Protein AF-A0A7Y7IZL8-F1 (afdb_monomer_lite)

Organism: NCBI:txid1216886

Secondary structure (DSSP, 8-state):
--HHHHHHHHHHHHHHHHHHHHHHHHHHHHHHHTTPPTTHHHHHHHHHHHHHHHHHHHHHHHHHHH-THHHHHHHHHHHHHH-

Foldseek 3Di:
DDPVVVVVVVVVVVCVVVVVVVLVVCQVVQCVVVVHDPCPSVVVVVVVVVVVVVLVVCQVVCCVPVNNPPSVVVVVVVVVVVD

pLDDT: mean 83.58, std 6.18, range [61.25, 93.06]

Radius of gyration: 16.46 Å; chains: 1; bounding box: 34×26×46 Å

Structure (mmCIF, N/CA/C/O backbone):
data_AF-A0A7Y7IZL8-F1
#
_entry.id   AF-A0A7Y7IZL8-F1
#
loop_
_atom_site.group_PDB
_atom_site.id
_atom_site.type_symbol
_atom_site.label_atom_id
_atom_site.label_alt_id
_atom_site.label_comp_id
_atom_site.label_asym_id
_atom_site.label_entity_id
_atom_site.label_seq_id
_atom_site.pdbx_PDB_ins_code
_atom_site.Cartn_x
_atom_site.Cartn_y
_atom_site.Cartn_z
_atom_site.occupancy
_atom_site.B_iso_or_equiv
_atom_site.auth_seq_id
_atom_site.auth_comp_id
_atom_site.auth_asym_id
_atom_site.auth_atom_id
_atom_site.pdbx_PDB_model_num
ATOM 1 N N . MET A 1 1 ? -3.021 -8.501 26.755 1.00 69.50 1 MET A N 1
ATOM 2 C CA . MET A 1 1 ? -3.106 -8.843 25.319 1.00 69.50 1 MET A CA 1
ATOM 3 C C . MET A 1 1 ? -2.693 -10.299 25.166 1.00 69.50 1 MET A C 1
ATOM 5 O O . MET A 1 1 ? -1.635 -10.641 25.681 1.00 69.50 1 MET A O 1
ATOM 9 N N . PRO A 1 2 ? -3.511 -11.173 24.569 1.00 91.44 2 PRO A N 1
ATOM 10 C CA . PRO A 1 2 ? -3.127 -12.564 24.344 1.00 91.44 2 PRO A CA 1
ATOM 11 C C . PRO A 1 2 ? -1.969 -12.655 23.330 1.00 91.44 2 PRO A C 1
ATOM 13 O O . PRO A 1 2 ? -1.918 -11.875 22.383 1.00 91.44 2 PRO A O 1
ATOM 16 N N . VAL A 1 3 ? -1.046 -13.606 23.518 1.00 91.88 3 VAL A N 1
ATOM 17 C CA . VAL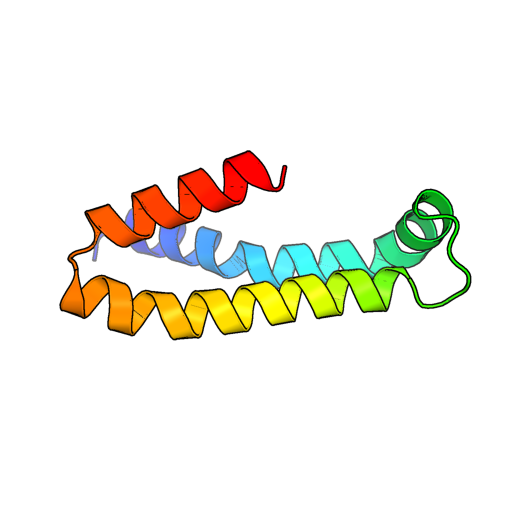 A 1 3 ? 0.197 -13.739 22.719 1.00 91.88 3 VAL A CA 1
ATOM 18 C C . VAL A 1 3 ? -0.071 -13.844 21.215 1.00 91.88 3 VAL A C 1
ATOM 20 O O . VAL A 1 3 ? 0.658 -13.259 20.416 1.00 91.88 3 VAL A O 1
ATOM 23 N N . TRP A 1 4 ? -1.154 -14.521 20.822 1.00 93.06 4 TRP A N 1
ATOM 24 C CA . TRP A 1 4 ? -1.537 -14.648 19.415 1.00 93.06 4 TRP A CA 1
ATOM 25 C C . TRP A 1 4 ? -1.829 -13.290 18.758 1.00 93.06 4 TRP A C 1
ATOM 27 O O . TRP A 1 4 ? -1.471 -13.105 17.601 1.00 93.06 4 TRP A O 1
ATOM 37 N N . MET A 1 5 ? -2.403 -12.317 19.483 1.00 89.19 5 MET A N 1
ATOM 38 C CA . MET A 1 5 ? -2.641 -10.971 18.943 1.00 89.19 5 MET A CA 1
ATOM 39 C C . MET A 1 5 ? -1.326 -10.242 18.689 1.00 89.19 5 MET A C 1
ATOM 41 O O . MET A 1 5 ? -1.189 -9.592 17.661 1.00 89.19 5 MET A O 1
ATOM 45 N N . THR A 1 6 ? -0.351 -10.362 19.591 1.00 90.19 6 THR A N 1
ATOM 46 C CA . THR A 1 6 ? 0.964 -9.729 19.418 1.00 90.19 6 THR A CA 1
ATOM 47 C C . THR A 1 6 ? 1.693 -10.290 18.199 1.00 90.19 6 THR A C 1
ATOM 49 O O . THR A 1 6 ? 2.236 -9.521 17.411 1.00 90.19 6 THR A O 1
ATOM 52 N N . ILE A 1 7 ? 1.653 -11.613 18.000 1.00 92.62 7 ILE A N 1
ATOM 53 C CA . ILE A 1 7 ? 2.229 -12.264 16.813 1.00 92.62 7 ILE A CA 1
ATOM 54 C C . ILE A 1 7 ? 1.524 -11.780 15.541 1.00 92.62 7 ILE A C 1
ATOM 56 O O . ILE A 1 7 ? 2.181 -11.424 14.567 1.00 92.62 7 ILE A O 1
ATOM 60 N N . LEU A 1 8 ? 0.190 -11.726 15.556 1.00 91.81 8 LEU A N 1
ATOM 61 C CA . LEU A 1 8 ? -0.613 -11.358 14.391 1.00 91.81 8 LEU A CA 1
ATOM 62 C C . LEU A 1 8 ? -0.411 -9.883 14.005 1.00 91.81 8 LEU A C 1
ATOM 64 O O . LEU A 1 8 ? -0.202 -9.574 12.835 1.00 91.81 8 LEU A O 1
ATOM 68 N N . LEU A 1 9 ? -0.376 -8.977 14.985 1.00 89.50 9 LEU A N 1
ATOM 69 C CA . LEU A 1 9 ? -0.053 -7.563 14.767 1.00 89.50 9 LEU A CA 1
ATOM 70 C C . LEU A 1 9 ? 1.394 -7.369 14.299 1.00 89.50 9 LEU A C 1
ATOM 72 O O . LEU A 1 9 ? 1.638 -6.550 13.413 1.00 89.50 9 LEU A O 1
ATOM 76 N N . GLY A 1 10 ? 2.342 -8.135 14.850 1.00 89.44 10 GLY A N 1
ATOM 77 C CA . GLY A 1 10 ? 3.736 -8.134 14.406 1.00 89.44 10 GLY A CA 1
ATOM 78 C C . GLY A 1 10 ? 3.871 -8.553 12.943 1.00 89.44 10 GLY A C 1
ATOM 79 O O . GLY A 1 10 ? 4.532 -7.863 12.171 1.00 89.44 10 GLY A O 1
ATOM 80 N N . LEU A 1 11 ? 3.172 -9.618 12.539 1.00 89.50 11 LEU A N 1
ATOM 81 C CA . LEU A 1 11 ? 3.162 -10.093 11.156 1.00 89.50 11 LEU A CA 1
ATOM 82 C C . LEU A 1 11 ? 2.556 -9.053 10.205 1.00 89.50 11 LEU A C 1
ATOM 84 O O . LEU A 1 11 ? 3.167 -8.747 9.189 1.00 89.50 11 LEU A O 1
ATOM 88 N N . ILE A 1 12 ? 1.405 -8.464 10.555 1.00 87.19 12 ILE A N 1
ATOM 89 C CA . ILE A 1 12 ? 0.761 -7.412 9.745 1.00 87.19 12 ILE A CA 1
ATOM 90 C C . ILE A 1 12 ? 1.683 -6.197 9.590 1.00 87.19 12 ILE A C 1
ATOM 92 O O . ILE A 1 12 ? 1.803 -5.647 8.498 1.00 87.19 12 ILE A O 1
ATOM 96 N N . THR A 1 13 ? 2.361 -5.794 10.664 1.00 85.88 13 THR A N 1
ATOM 97 C CA . THR A 1 13 ? 3.279 -4.645 10.644 1.00 85.88 13 THR A CA 1
ATOM 98 C C . THR A 1 13 ? 4.518 -4.930 9.791 1.00 85.88 13 THR A C 1
ATOM 100 O O . THR A 1 13 ? 5.003 -4.042 9.093 1.00 85.88 13 THR A O 1
ATOM 103 N N . ALA A 1 14 ? 5.007 -6.173 9.797 1.00 87.56 14 ALA A N 1
ATOM 104 C CA . ALA A 1 14 ? 6.172 -6.590 9.022 1.00 87.56 14 ALA A CA 1
ATOM 105 C C . ALA A 1 14 ? 5.930 -6.616 7.502 1.00 87.56 14 ALA A C 1
ATOM 107 O O . ALA A 1 14 ? 6.898 -6.542 6.751 1.00 87.56 14 ALA A O 1
ATOM 108 N N . ILE A 1 15 ? 4.676 -6.661 7.029 1.00 85.25 15 ILE A N 1
ATOM 109 C CA . ILE A 1 15 ? 4.356 -6.694 5.588 1.00 85.25 15 ILE A CA 1
ATOM 110 C C . ILE A 1 15 ? 4.949 -5.487 4.848 1.00 85.25 15 ILE A C 1
ATOM 112 O O . ILE A 1 15 ? 5.484 -5.651 3.757 1.00 85.25 15 ILE A O 1
ATOM 116 N N . GLY A 1 16 ? 4.889 -4.285 5.430 1.00 80.06 16 GLY A N 1
ATOM 117 C CA . GLY A 1 16 ? 5.369 -3.059 4.778 1.00 80.06 16 GLY A CA 1
ATOM 118 C C . GLY A 1 16 ? 6.878 -3.067 4.477 1.00 80.06 16 GLY A C 1
ATOM 119 O O . GLY A 1 16 ? 7.263 -2.936 3.311 1.00 80.06 16 GLY A O 1
ATOM 120 N N . PRO A 1 17 ? 7.744 -3.247 5.495 1.00 82.38 17 PRO A N 1
ATOM 121 C CA . PRO A 1 17 ? 9.189 -3.367 5.299 1.00 82.38 17 PRO A CA 1
ATOM 122 C C . PRO A 1 17 ? 9.564 -4.525 4.371 1.00 82.38 17 PRO A C 1
ATOM 124 O O . PRO A 1 17 ? 10.378 -4.357 3.472 1.00 82.38 17 PRO A O 1
ATOM 127 N N . LEU A 1 18 ? 8.913 -5.679 4.536 1.00 82.75 18 LEU A N 1
ATOM 128 C CA . LEU A 1 18 ? 9.226 -6.889 3.779 1.00 82.75 18 LEU A CA 1
ATOM 129 C C . LEU A 1 18 ? 8.845 -6.746 2.297 1.00 82.75 18 LEU A C 1
ATOM 131 O O . LEU A 1 18 ? 9.604 -7.158 1.425 1.00 82.75 18 LEU A O 1
ATOM 135 N N . ALA A 1 19 ? 7.727 -6.077 1.998 1.00 78.31 19 ALA A N 1
ATOM 136 C CA . ALA A 1 19 ? 7.364 -5.708 0.633 1.00 78.31 19 ALA A CA 1
ATOM 137 C C . ALA A 1 19 ? 8.386 -4.747 0.006 1.00 78.31 19 ALA A C 1
ATOM 139 O O . ALA A 1 19 ? 8.732 -4.910 -1.159 1.00 78.31 19 ALA A O 1
ATOM 140 N N . THR A 1 20 ? 8.904 -3.786 0.776 1.00 78.31 20 THR A N 1
ATOM 141 C CA . THR A 1 20 ? 9.906 -2.817 0.295 1.00 78.31 20 THR A CA 1
ATOM 142 C C . THR A 1 20 ? 11.242 -3.499 -0.015 1.00 78.31 20 THR A C 1
ATOM 144 O O . THR A 1 20 ? 11.810 -3.279 -1.087 1.00 78.31 20 THR A O 1
ATOM 147 N N . ASP A 1 21 ? 11.702 -4.385 0.871 1.00 82.00 21 ASP A N 1
ATOM 148 C CA . ASP A 1 21 ? 12.933 -5.164 0.685 1.00 82.00 21 ASP A CA 1
ATOM 149 C C . ASP A 1 21 ? 12.829 -6.141 -0.491 1.00 82.00 21 ASP A C 1
ATOM 151 O O . ASP A 1 21 ? 13.806 -6.352 -1.207 1.00 82.00 21 ASP A O 1
ATOM 155 N N . MET A 1 22 ? 11.643 -6.709 -0.735 1.00 82.06 22 MET A N 1
ATOM 156 C CA . MET A 1 22 ? 11.384 -7.523 -1.927 1.00 82.06 22 MET A CA 1
ATOM 157 C C . MET A 1 22 ? 11.262 -6.685 -3.205 1.00 82.06 22 MET A C 1
ATOM 159 O O . MET A 1 22 ? 11.541 -7.196 -4.290 1.00 82.06 22 MET A O 1
ATOM 163 N N . TYR A 1 23 ? 10.874 -5.411 -3.102 1.00 76.50 23 TYR A N 1
ATOM 164 C CA . TYR A 1 23 ? 10.725 -4.526 -4.255 1.00 76.50 23 TYR A CA 1
ATOM 165 C C . TYR A 1 23 ? 12.085 -4.194 -4.873 1.00 76.50 23 TYR A C 1
ATOM 167 O O . TYR A 1 23 ? 12.251 -4.320 -6.079 1.00 76.50 23 TYR A O 1
ATOM 175 N N . LEU A 1 24 ? 13.086 -3.852 -4.055 1.00 77.12 24 LEU A N 1
ATOM 176 C CA . LEU A 1 24 ? 14.418 -3.424 -4.506 1.00 77.12 24 LEU A CA 1
ATOM 177 C C . LEU A 1 24 ? 15.114 -4.385 -5.504 1.00 77.12 24 LEU A C 1
ATOM 179 O O . LEU A 1 24 ? 15.524 -3.922 -6.571 1.00 77.12 24 LEU A O 1
ATOM 183 N N . PRO A 1 25 ? 15.222 -5.707 -5.248 1.00 79.88 25 PRO A N 1
ATOM 184 C CA . PRO A 1 25 ? 15.788 -6.653 -6.214 1.00 79.88 25 PRO A CA 1
ATOM 185 C C . PRO A 1 25 ? 14.891 -6.868 -7.442 1.00 79.88 25 PRO A C 1
ATOM 187 O O . PRO A 1 25 ? 15.376 -7.316 -8.480 1.00 79.88 25 PRO A O 1
ATOM 190 N N . ALA A 1 26 ? 13.599 -6.543 -7.350 1.00 80.44 26 ALA A N 1
ATOM 191 C CA . ALA A 1 26 ? 12.652 -6.649 -8.451 1.00 80.44 26 ALA A CA 1
ATOM 192 C C . ALA A 1 26 ? 12.660 -5.424 -9.384 1.00 80.44 26 ALA A C 1
ATOM 194 O O . ALA A 1 26 ? 12.093 -5.515 -10.471 1.00 80.44 26 ALA A O 1
ATOM 195 N N . PHE A 1 27 ? 13.335 -4.314 -9.040 1.00 80.06 27 PHE A N 1
ATOM 196 C CA . PHE A 1 27 ? 13.377 -3.100 -9.881 1.00 80.06 27 PHE A CA 1
ATOM 197 C C . PHE A 1 27 ? 13.754 -3.381 -11.343 1.00 80.06 27 PHE A C 1
ATOM 199 O O . PHE A 1 27 ? 13.041 -2.903 -12.221 1.00 80.06 27 PHE A O 1
ATOM 206 N N . PRO A 1 28 ? 14.790 -4.190 -11.655 1.00 78.38 28 PRO A N 1
ATOM 207 C CA . PRO A 1 28 ? 15.158 -4.465 -13.046 1.00 78.38 28 PRO A CA 1
ATOM 208 C C . PRO A 1 28 ? 14.117 -5.295 -13.813 1.00 78.38 28 PRO A C 1
ATOM 210 O O . PRO A 1 28 ? 14.119 -5.315 -15.045 1.00 78.38 28 PRO A O 1
ATOM 213 N N . ALA A 1 29 ? 13.273 -6.053 -13.106 1.00 82.00 29 ALA A N 1
ATOM 214 C CA . ALA A 1 29 ? 12.150 -6.767 -13.707 1.00 82.00 29 ALA A CA 1
ATOM 215 C C . ALA A 1 29 ? 10.978 -5.807 -13.945 1.00 82.00 29 ALA A C 1
ATOM 217 O O . ALA A 1 29 ? 10.483 -5.732 -15.062 1.00 82.00 29 ALA A O 1
ATOM 218 N N . VAL A 1 30 ? 10.633 -4.996 -12.940 1.00 80.19 30 VAL A N 1
ATOM 219 C CA . VAL A 1 30 ? 9.575 -3.977 -13.021 1.00 80.19 30 VAL A CA 1
ATOM 220 C C . VAL A 1 30 ? 9.856 -2.951 -14.123 1.00 80.19 30 VAL A C 1
ATOM 222 O O . VAL A 1 30 ? 8.960 -2.643 -14.901 1.00 80.19 30 VAL A O 1
ATOM 225 N N . ASP A 1 31 ? 11.097 -2.470 -14.249 1.00 80.00 31 ASP A N 1
ATOM 226 C CA . ASP A 1 31 ? 11.487 -1.540 -15.319 1.00 80.00 31 ASP A CA 1
ATOM 227 C C . ASP A 1 31 ? 11.310 -2.156 -16.718 1.00 80.00 31 ASP A C 1
ATOM 229 O O . ASP A 1 31 ? 10.833 -1.490 -17.638 1.00 80.00 31 ASP A O 1
ATOM 233 N N . ARG A 1 32 ? 11.630 -3.449 -16.881 1.00 79.19 32 ARG A N 1
ATOM 234 C CA . ARG A 1 32 ? 11.414 -4.166 -18.148 1.00 79.19 32 ARG A CA 1
ATOM 235 C C . ARG A 1 32 ? 9.934 -4.366 -18.456 1.00 79.19 32 ARG A C 1
ATOM 237 O O . ARG A 1 32 ? 9.534 -4.143 -19.596 1.00 79.19 32 ARG A O 1
ATOM 244 N N . ASP A 1 33 ? 9.144 -4.766 -17.465 1.00 80.56 33 ASP A N 1
ATOM 245 C CA . ASP A 1 33 ? 7.724 -5.087 -17.643 1.00 80.56 33 ASP A CA 1
ATOM 246 C C . ASP A 1 33 ? 6.874 -3.835 -17.902 1.00 80.56 33 ASP A C 1
ATOM 248 O O . ASP A 1 33 ? 5.918 -3.882 -18.674 1.00 80.56 33 ASP A O 1
ATOM 252 N N . LEU A 1 34 ? 7.246 -2.691 -17.319 1.00 78.75 34 LEU A N 1
ATOM 253 C CA . LEU A 1 34 ? 6.596 -1.401 -17.571 1.00 78.75 34 LEU A CA 1
ATOM 254 C C . LEU A 1 34 ? 7.047 -0.741 -18.886 1.00 78.75 34 LEU A C 1
ATOM 256 O O . LEU A 1 34 ? 6.539 0.324 -19.239 1.00 78.75 34 LEU A O 1
ATOM 260 N N . GLY A 1 35 ? 8.004 -1.340 -19.608 1.00 68.62 35 GLY A N 1
ATOM 261 C CA . GLY A 1 35 ? 8.575 -0.789 -20.842 1.00 68.62 35 GLY A CA 1
ATOM 262 C C . GLY A 1 35 ? 9.312 0.543 -20.644 1.00 68.62 35 GLY A C 1
ATOM 263 O O . GLY A 1 35 ? 9.567 1.259 -21.614 1.00 68.62 35 GLY A O 1
ATOM 264 N N . GLY A 1 36 ? 9.612 0.899 -19.392 1.00 61.25 36 GLY A N 1
ATOM 265 C CA . GLY A 1 36 ? 10.125 2.199 -18.990 1.00 61.25 36 GLY A CA 1
ATOM 266 C C . GLY A 1 36 ? 11.646 2.211 -18.928 1.00 61.25 36 GLY A C 1
ATOM 267 O O . GLY A 1 36 ? 12.273 1.289 -18.413 1.00 61.25 36 GLY A O 1
ATOM 268 N N . GLY A 1 37 ? 12.257 3.286 -19.430 1.00 66.69 37 GLY A N 1
ATOM 269 C CA . GLY A 1 37 ? 13.666 3.573 -19.159 1.00 66.69 37 GLY A CA 1
ATOM 270 C C . GLY A 1 37 ? 13.965 3.642 -17.648 1.00 66.69 37 GLY A C 1
ATOM 271 O O . GLY A 1 37 ? 13.037 3.678 -16.835 1.00 66.69 37 GLY A O 1
ATOM 272 N N . PRO A 1 38 ? 15.251 3.676 -17.257 1.00 65.62 38 PRO A N 1
ATOM 273 C CA . PRO A 1 38 ? 15.664 3.627 -15.854 1.00 65.62 38 PRO A CA 1
ATOM 274 C C . PRO A 1 38 ? 14.883 4.618 -14.975 1.00 65.62 38 PRO A C 1
ATOM 276 O O . PRO A 1 38 ? 14.867 5.817 -15.257 1.00 65.62 38 PRO A O 1
ATOM 279 N N . GLY A 1 39 ? 14.245 4.105 -13.913 1.00 73.12 39 GLY A N 1
ATOM 280 C CA . GLY A 1 39 ? 13.508 4.900 -12.918 1.00 73.12 39 GLY A CA 1
ATOM 281 C C . GLY A 1 39 ? 11.995 4.652 -12.841 1.00 73.12 39 GLY A C 1
ATOM 282 O O . GLY A 1 39 ? 11.334 5.203 -11.958 1.00 73.12 39 GLY A O 1
ATOM 283 N N . SER A 1 40 ? 11.415 3.801 -13.691 1.00 78.69 40 SER A N 1
ATOM 284 C CA . SER A 1 40 ? 9.971 3.509 -13.643 1.00 78.69 40 SER A CA 1
ATOM 285 C C . SER A 1 40 ? 9.555 2.736 -12.378 1.00 78.69 40 SER A C 1
ATOM 287 O O . SER A 1 40 ? 8.525 3.032 -11.763 1.00 78.69 40 SER A O 1
ATOM 289 N N . ALA A 1 41 ? 10.415 1.841 -11.888 1.00 81.75 41 ALA A N 1
ATOM 290 C CA . ALA A 1 41 ? 10.259 1.157 -10.610 1.00 81.75 41 ALA A CA 1
ATOM 291 C C . ALA A 1 41 ? 10.282 2.134 -9.415 1.00 81.75 41 ALA A C 1
ATOM 293 O O . ALA A 1 41 ? 9.588 1.936 -8.422 1.00 81.75 41 ALA A O 1
ATOM 294 N N . GLN A 1 42 ? 11.018 3.244 -9.502 1.00 83.75 42 GLN A N 1
ATOM 295 C CA . GLN A 1 42 ? 11.024 4.255 -8.437 1.00 83.75 42 GLN A CA 1
ATOM 296 C C . GLN A 1 42 ? 9.714 5.050 -8.401 1.00 83.75 42 GLN A C 1
ATOM 298 O O . GLN A 1 42 ? 9.213 5.354 -7.320 1.00 83.75 42 GLN A O 1
ATOM 303 N N . ILE A 1 43 ? 9.135 5.355 -9.567 1.00 84.62 43 ILE A N 1
ATOM 304 C CA . ILE A 1 43 ? 7.862 6.087 -9.668 1.00 84.62 43 ILE A CA 1
ATOM 305 C C . ILE A 1 43 ? 6.714 5.261 -9.087 1.00 84.62 43 ILE A C 1
ATOM 307 O O . ILE A 1 43 ? 5.890 5.788 -8.345 1.00 84.62 43 ILE A O 1
ATOM 311 N N . THR A 1 44 ? 6.670 3.963 -9.379 1.00 85.44 44 THR A N 1
ATOM 312 C CA . THR A 1 44 ? 5.655 3.054 -8.825 1.00 85.44 44 THR A CA 1
ATOM 313 C C . THR A 1 44 ? 5.771 2.928 -7.306 1.00 85.44 44 THR A C 1
ATOM 315 O O . THR A 1 44 ? 4.759 3.011 -6.609 1.00 85.44 44 THR A O 1
ATOM 318 N N . LEU A 1 45 ? 6.996 2.833 -6.774 1.00 84.31 45 LEU A N 1
ATOM 319 C CA . LEU A 1 45 ? 7.227 2.841 -5.328 1.00 84.31 45 LEU A CA 1
ATOM 320 C C . LEU A 1 45 ? 6.807 4.172 -4.687 1.00 84.31 45 LEU A C 1
ATOM 322 O O . LEU A 1 45 ? 6.174 4.187 -3.632 1.00 84.31 45 LEU A O 1
ATOM 326 N N . ALA A 1 46 ? 7.118 5.298 -5.333 1.00 87.62 46 ALA A N 1
ATOM 327 C CA . ALA A 1 46 ? 6.707 6.619 -4.872 1.00 87.62 46 ALA A CA 1
ATOM 328 C C . ALA A 1 46 ? 5.178 6.775 -4.874 1.00 87.62 46 ALA A C 1
ATOM 330 O O . ALA A 1 46 ? 4.614 7.283 -3.906 1.00 87.62 46 ALA A O 1
ATOM 331 N N . ALA A 1 47 ? 4.498 6.292 -5.918 1.00 87.88 47 ALA A N 1
ATOM 332 C CA . ALA A 1 47 ? 3.040 6.281 -5.997 1.00 87.88 47 ALA A CA 1
ATOM 333 C C . ALA A 1 47 ? 2.417 5.412 -4.893 1.00 87.88 47 ALA A C 1
ATOM 335 O O . ALA A 1 47 ? 1.440 5.824 -4.266 1.00 87.88 47 ALA A O 1
ATOM 336 N N . TRP A 1 48 ? 3.014 4.253 -4.595 1.00 85.25 48 TRP A N 1
ATOM 337 C CA . TRP A 1 48 ? 2.595 3.396 -3.486 1.00 85.25 48 TRP A CA 1
ATOM 338 C C 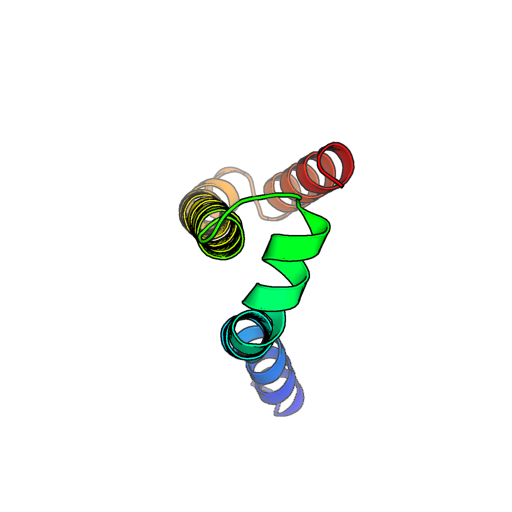. TRP A 1 48 ? 2.721 4.104 -2.130 1.00 85.25 48 TRP A C 1
ATOM 340 O O . TRP A 1 48 ? 1.749 4.161 -1.373 1.00 85.25 48 TRP A O 1
ATOM 350 N N . PHE A 1 49 ? 3.872 4.722 -1.842 1.00 87.62 49 PHE A N 1
ATOM 351 C CA . PHE A 1 49 ? 4.062 5.501 -0.614 1.00 87.62 49 PHE A CA 1
ATOM 352 C C . PHE A 1 49 ? 3.124 6.708 -0.526 1.00 87.62 49 PHE A C 1
ATOM 354 O 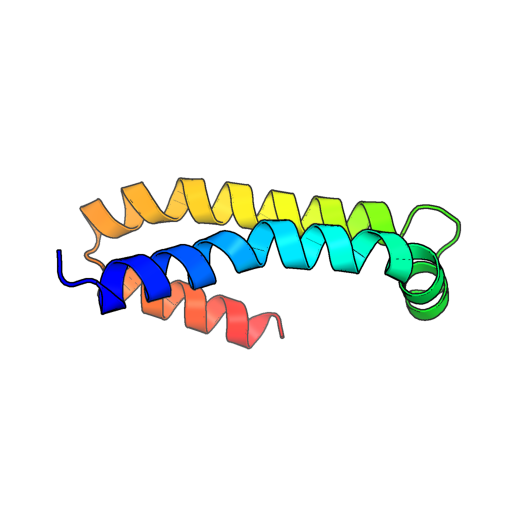O . PHE A 1 49 ? 2.604 6.993 0.552 1.00 87.62 49 PHE A O 1
ATOM 361 N N . ALA A 1 50 ? 2.868 7.398 -1.638 1.00 89.81 50 ALA A N 1
ATOM 362 C CA . ALA A 1 50 ? 1.915 8.503 -1.682 1.00 89.81 50 ALA A CA 1
ATOM 363 C C . ALA A 1 50 ? 0.492 8.025 -1.347 1.00 89.81 50 ALA A C 1
ATOM 365 O O . ALA A 1 50 ? -0.177 8.626 -0.506 1.00 89.81 50 ALA A O 1
ATOM 366 N N . GLY A 1 51 ? 0.056 6.905 -1.934 1.00 88.25 51 GLY A N 1
ATOM 367 C CA . GLY A 1 51 ? -1.224 6.272 -1.613 1.00 88.25 51 GLY A CA 1
ATOM 368 C C . GLY A 1 51 ? -1.325 5.872 -0.139 1.00 88.25 51 GLY A C 1
ATOM 369 O O . GLY A 1 51 ? -2.336 6.153 0.506 1.00 88.25 51 GLY A O 1
ATOM 370 N N . LEU A 1 52 ? -0.258 5.297 0.428 1.00 85.19 52 LEU A N 1
ATOM 371 C CA . LEU A 1 52 ? -0.188 4.983 1.856 1.00 85.19 52 LEU A CA 1
ATOM 372 C C . LEU A 1 52 ? -0.270 6.231 2.733 1.00 85.19 52 LEU A C 1
ATOM 374 O O . LEU A 1 52 ? -1.029 6.231 3.696 1.00 85.19 52 LEU A O 1
ATOM 378 N N . ALA A 1 53 ? 0.472 7.291 2.417 1.00 87.69 53 ALA A N 1
ATOM 379 C CA . ALA A 1 53 ? 0.461 8.528 3.192 1.00 87.69 53 ALA A CA 1
ATOM 380 C C . ALA A 1 53 ? -0.943 9.150 3.227 1.00 87.69 53 ALA A C 1
ATOM 382 O O . ALA A 1 53 ? -1.449 9.485 4.299 1.00 87.69 53 ALA A O 1
ATOM 383 N N . VAL A 1 54 ? -1.605 9.226 2.068 1.00 88.12 54 VAL A N 1
ATOM 384 C CA . VAL A 1 54 ? -2.989 9.708 1.963 1.00 88.12 54 VAL A CA 1
ATOM 385 C C . VAL A 1 54 ? -3.940 8.792 2.734 1.00 88.12 54 VAL A C 1
ATOM 387 O O . VAL A 1 54 ? -4.776 9.279 3.497 1.00 88.12 54 VAL A O 1
ATOM 390 N N . GLY A 1 55 ? -3.800 7.473 2.587 1.00 84.56 55 GLY A N 1
ATOM 391 C CA . GLY A 1 55 ? -4.628 6.484 3.273 1.00 84.56 55 GLY A CA 1
ATOM 392 C C . GLY A 1 55 ? -4.506 6.563 4.795 1.00 84.56 55 GLY A C 1
ATOM 393 O O . GLY A 1 55 ? -5.521 6.655 5.479 1.00 84.56 55 GLY A O 1
ATOM 394 N N . GLN A 1 56 ? -3.279 6.600 5.320 1.00 83.75 56 GLN A N 1
ATOM 395 C CA . GLN A 1 56 ? -2.981 6.707 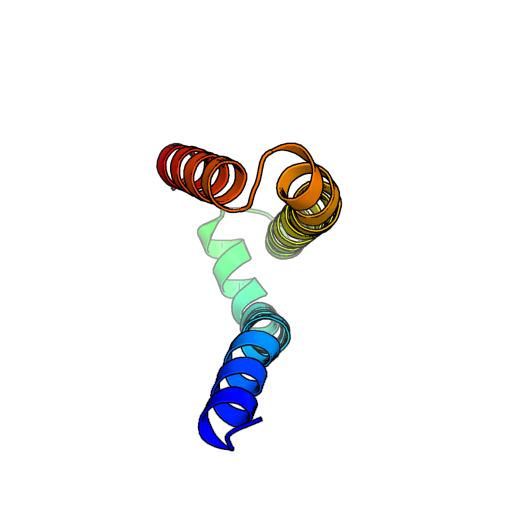6.753 1.00 83.75 56 GLN A CA 1
ATOM 396 C C . GLN A 1 56 ? -3.478 8.033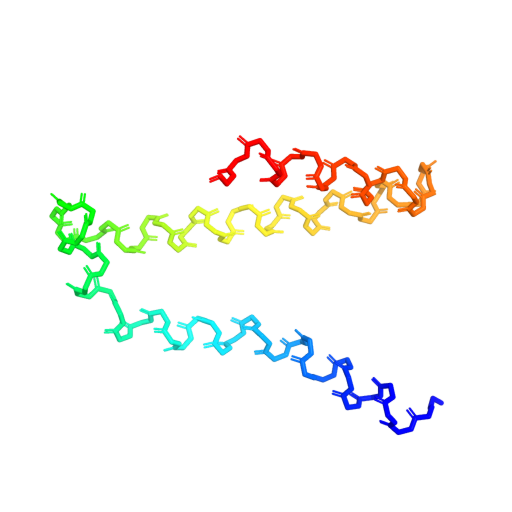 7.339 1.00 83.75 56 GLN A C 1
ATOM 398 O O . GLN A 1 56 ? -4.103 8.038 8.399 1.00 83.75 56 GLN A O 1
ATOM 403 N N . PHE A 1 57 ? -3.275 9.147 6.626 1.00 84.88 57 PHE A N 1
ATOM 404 C CA . PHE A 1 57 ? -3.775 10.458 7.043 1.00 84.88 57 PHE A CA 1
ATOM 405 C C . PHE A 1 57 ? -5.307 10.499 7.101 1.00 84.88 57 PHE A C 1
ATOM 407 O O . PHE A 1 57 ? -5.884 11.040 8.042 1.00 84.88 57 PHE A O 1
ATOM 414 N N . SER A 1 58 ? -5.971 9.902 6.111 1.00 82.19 58 SER A N 1
ATOM 415 C CA . SER A 1 58 ? -7.431 9.931 5.992 1.00 82.19 58 SER A CA 1
ATOM 416 C C . SER A 1 58 ? -8.113 8.957 6.955 1.00 82.19 58 SER A C 1
ATOM 418 O O . SER A 1 58 ? -9.192 9.258 7.461 1.00 82.19 58 SER A O 1
ATOM 420 N N . GLN A 1 59 ? -7.500 7.797 7.229 1.00 79.75 59 GLN A N 1
ATOM 421 C CA . GLN A 1 59 ? -8.112 6.704 7.992 1.00 79.75 59 GLN A CA 1
ATOM 422 C C . GLN A 1 59 ? -8.535 7.114 9.404 1.00 79.75 59 GLN A C 1
ATOM 424 O O . GLN A 1 59 ? -9.635 6.744 9.811 1.00 79.75 59 GLN A O 1
ATOM 429 N N . GLY A 1 60 ? -7.705 7.874 10.125 1.00 80.50 60 GLY A N 1
ATOM 430 C CA . GLY A 1 60 ? -7.989 8.307 11.499 1.00 80.50 60 GLY A CA 1
ATOM 431 C C . GLY A 1 60 ? -9.213 9.227 11.589 1.00 80.50 60 GLY A C 1
ATOM 432 O O . GLY A 1 60 ? -10.239 8.815 12.131 1.00 80.50 60 GLY A O 1
ATOM 433 N N . PRO A 1 61 ? -9.175 10.430 10.982 1.00 82.38 61 PRO A N 1
ATOM 434 C CA . PRO A 1 61 ? -10.286 11.379 11.023 1.00 82.38 61 PRO A CA 1
ATOM 435 C C . PRO A 1 61 ? -11.596 10.815 10.459 1.00 82.38 61 PRO A C 1
ATOM 437 O O . PRO A 1 61 ? -12.666 11.096 11.004 1.00 82.38 61 PRO A O 1
ATOM 440 N N . LEU A 1 62 ? -11.537 10.017 9.380 1.00 81.38 62 LEU A N 1
ATOM 441 C CA . LEU A 1 62 ? -12.733 9.370 8.831 1.00 81.38 62 LEU A CA 1
ATOM 442 C C . LEU A 1 62 ? -13.292 8.306 9.781 1.00 81.38 62 LEU A C 1
ATOM 444 O O . LEU A 1 62 ? -14.507 8.232 9.950 1.00 81.38 62 LEU A O 1
ATOM 448 N N . SER A 1 63 ? -12.433 7.480 10.385 1.00 84.69 63 SER A N 1
ATOM 449 C CA . SER A 1 63 ? -12.859 6.434 11.321 1.00 84.69 63 SER A CA 1
ATOM 450 C C . SER A 1 63 ? -13.501 7.023 12.574 1.00 84.69 63 SER A C 1
ATOM 452 O O . SER A 1 63 ? -14.519 6.500 13.031 1.00 84.69 63 SER A O 1
ATOM 454 N N . ASP A 1 64 ? -12.956 8.127 13.085 1.00 84.62 64 ASP A N 1
ATOM 455 C CA . ASP A 1 64 ? -13.442 8.774 14.304 1.00 84.62 64 ASP A CA 1
ATOM 456 C C . ASP A 1 64 ? -14.768 9.516 14.083 1.00 84.62 64 ASP A C 1
ATOM 458 O O . ASP A 1 64 ? -15.616 9.542 14.973 1.00 84.62 64 ASP A O 1
ATOM 462 N N . ARG A 1 65 ? -14.986 10.091 12.890 1.00 86.38 65 ARG A N 1
ATOM 463 C CA . ARG A 1 65 ? -16.210 10.855 12.576 1.00 86.38 65 ARG A CA 1
ATOM 464 C C . ARG A 1 65 ? -17.355 10.019 12.013 1.00 86.38 65 ARG A C 1
ATOM 466 O O . ARG A 1 65 ? -18.509 10.319 12.297 1.00 86.38 65 ARG A O 1
ATOM 473 N N . LEU A 1 66 ? -17.058 9.016 11.186 1.00 82.19 66 LEU A N 1
ATOM 474 C CA . LEU A 1 66 ? -18.069 8.246 10.442 1.00 82.19 66 LEU A CA 1
ATOM 475 C C . LEU A 1 66 ? -18.282 6.832 11.006 1.00 82.19 66 LEU A C 1
ATOM 477 O O . LEU A 1 66 ? -19.161 6.104 10.542 1.00 82.19 66 LEU A O 1
ATOM 481 N N . GLY A 1 67 ? -17.479 6.432 11.996 1.00 83.19 67 GLY A N 1
ATOM 482 C CA . GLY A 1 67 ? -17.432 5.068 12.507 1.00 83.19 67 GLY A CA 1
ATOM 483 C C . GLY A 1 67 ? -16.715 4.109 11.550 1.00 83.19 67 GLY A C 1
ATOM 484 O O . GLY A 1 67 ? -16.719 4.273 10.334 1.00 83.19 67 GLY A O 1
ATOM 485 N N . ARG A 1 68 ? -16.109 3.047 12.093 1.00 84.06 68 ARG A N 1
ATOM 486 C CA . ARG A 1 68 ? -15.163 2.156 11.379 1.00 84.06 68 ARG A CA 1
ATOM 487 C C . ARG A 1 68 ? -15.719 1.487 10.110 1.00 84.06 68 ARG A C 1
ATOM 489 O O . ARG A 1 68 ? -14.947 1.135 9.225 1.00 84.06 68 ARG A O 1
ATOM 496 N N . ARG A 1 69 ? -17.041 1.302 10.001 1.00 85.31 69 ARG A N 1
ATOM 497 C CA . ARG A 1 69 ? -17.684 0.581 8.883 1.00 85.31 69 ARG A CA 1
ATOM 498 C C . ARG A 1 69 ? -17.645 1.357 7.563 1.00 85.31 69 ARG A C 1
ATOM 500 O O . ARG A 1 69 ? -17.429 0.748 6.520 1.00 85.31 69 ARG A O 1
ATOM 507 N N . VAL A 1 70 ? -17.858 2.673 7.596 1.00 85.31 70 VAL A N 1
ATOM 508 C CA . VAL A 1 70 ? -17.941 3.501 6.379 1.00 85.31 70 VAL A CA 1
ATOM 509 C C . VAL A 1 70 ? -16.580 3.618 5.672 1.00 85.31 70 VAL A C 1
ATOM 511 O O . VAL A 1 70 ? -16.530 3.351 4.472 1.00 85.31 70 VAL A O 1
ATOM 514 N N . PRO A 1 71 ? -15.461 3.906 6.367 1.00 84.88 71 PRO A N 1
ATOM 515 C CA . PRO A 1 71 ? -14.137 3.951 5.747 1.00 84.88 71 PRO A CA 1
ATOM 516 C C . PRO A 1 71 ? -13.697 2.594 5.193 1.00 84.88 71 PRO A C 1
ATOM 518 O O . PRO A 1 71 ? -13.088 2.550 4.130 1.00 84.88 71 PRO A O 1
ATOM 521 N N . LEU A 1 72 ? -14.044 1.489 5.871 1.00 85.62 72 LEU A N 1
ATOM 522 C CA . LEU A 1 72 ? -13.754 0.136 5.385 1.00 85.62 72 LEU A CA 1
ATOM 523 C C . LEU A 1 72 ? -14.440 -0.142 4.043 1.00 85.62 72 LEU A C 1
ATOM 525 O O . LEU A 1 72 ? -13.784 -0.571 3.098 1.00 85.62 72 LEU A O 1
ATOM 529 N N . LEU A 1 73 ? -15.743 0.140 3.940 1.00 89.81 73 LEU A N 1
ATOM 530 C CA . LEU A 1 73 ? -16.492 -0.055 2.696 1.00 89.81 73 LEU A CA 1
ATOM 531 C C . LEU A 1 73 ? -16.003 0.877 1.580 1.00 89.81 73 LEU A C 1
ATOM 533 O O . LEU A 1 73 ? -15.874 0.437 0.441 1.00 89.81 73 LEU A O 1
ATOM 537 N N . GLY A 1 74 ? -15.683 2.134 1.905 1.00 88.38 74 GLY A N 1
ATOM 538 C CA . GLY A 1 74 ? -15.121 3.087 0.946 1.00 88.38 74 GLY A CA 1
ATOM 539 C C . GLY A 1 74 ? -13.760 2.645 0.403 1.00 88.38 74 GLY A C 1
ATOM 540 O O . GLY A 1 74 ? -13.545 2.675 -0.807 1.00 88.38 74 GLY A O 1
ATOM 541 N N . GLY A 1 75 ? -12.868 2.165 1.276 1.00 86.38 75 GLY A N 1
ATOM 542 C CA . GLY A 1 75 ? -11.569 1.619 0.876 1.00 86.38 75 GLY A CA 1
ATOM 543 C C . GLY A 1 75 ? -11.702 0.385 -0.017 1.00 86.38 75 GLY A C 1
ATOM 544 O O . GLY A 1 75 ? -11.021 0.290 -1.033 1.00 86.38 75 GLY A O 1
ATOM 545 N N . MET A 1 76 ? -12.629 -0.523 0.303 1.00 88.75 76 MET A N 1
ATOM 546 C CA . MET A 1 76 ? -12.902 -1.707 -0.521 1.00 88.75 76 MET A CA 1
ATOM 547 C C . MET A 1 76 ? -13.471 -1.353 -1.899 1.00 88.75 76 MET A C 1
ATOM 549 O O . MET A 1 76 ? -13.074 -1.959 -2.894 1.00 88.75 76 MET A O 1
ATOM 553 N N . ALA A 1 77 ? -14.367 -0.366 -1.975 1.00 91.88 77 ALA A N 1
ATOM 554 C CA . ALA A 1 77 ? -14.907 0.112 -3.246 1.00 91.88 77 ALA A CA 1
ATOM 555 C C . ALA A 1 77 ? -13.816 0.753 -4.117 1.00 91.88 77 ALA A C 1
ATOM 557 O O . ALA A 1 77 ? -13.721 0.441 -5.302 1.00 91.88 77 ALA A O 1
ATOM 558 N N . LEU A 1 78 ? -12.957 1.589 -3.522 1.00 88.88 78 LEU A N 1
ATOM 559 C CA . LEU A 1 78 ? -11.828 2.205 -4.220 1.00 88.88 78 LEU A CA 1
ATOM 560 C C . LEU A 1 78 ? 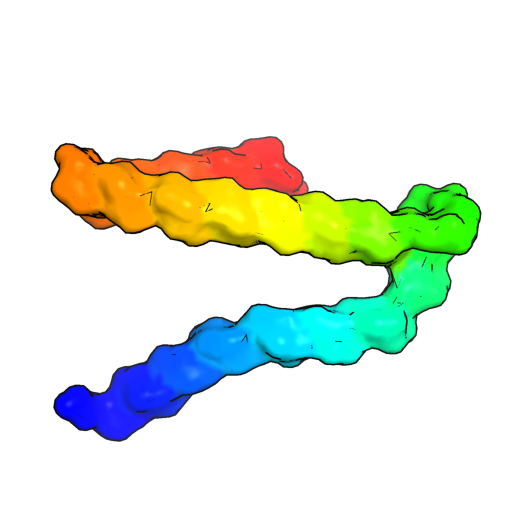-10.834 1.155 -4.729 1.00 88.88 78 LEU A C 1
ATOM 562 O O . LEU A 1 78 ? -10.425 1.213 -5.883 1.00 88.88 78 LEU A O 1
ATOM 566 N N . PHE A 1 79 ? -10.481 0.177 -3.891 1.00 86.81 79 PHE A N 1
ATOM 567 C CA . PHE A 1 79 ? -9.597 -0.923 -4.276 1.00 86.81 79 PHE A CA 1
ATOM 568 C C . PHE A 1 79 ? -10.164 -1.726 -5.452 1.00 86.81 79 PHE A C 1
ATOM 570 O O . PHE A 1 79 ? -9.452 -1.985 -6.416 1.00 86.81 79 PHE A O 1
ATOM 577 N N . SER A 1 80 ? -11.458 -2.055 -5.402 1.00 91.00 80 SER A N 1
ATOM 578 C CA . SER A 1 80 ? -12.136 -2.815 -6.461 1.00 91.00 80 SER A CA 1
ATOM 579 C C . SER A 1 80 ? -12.212 -2.057 -7.788 1.00 91.00 80 SER A C 1
ATOM 581 O O . SER A 1 80 ? -12.295 -2.683 -8.834 1.00 91.00 80 SER A O 1
ATOM 583 N N . ALA A 1 81 ? -12.216 -0.723 -7.756 1.00 92.69 81 ALA A N 1
ATOM 584 C CA . ALA A 1 81 ? -12.213 0.104 -8.960 1.00 92.69 81 ALA A CA 1
ATOM 585 C C . ALA A 1 81 ? -10.807 0.306 -9.556 1.00 92.69 81 ALA A C 1
ATOM 587 O O . ALA A 1 81 ? -10.699 0.709 -10.712 1.00 92.69 81 ALA A O 1
ATOM 588 N N . ALA A 1 82 ? -9.751 0.090 -8.764 1.00 85.75 82 ALA A N 1
ATOM 589 C CA . ALA A 1 82 ? -8.363 0.354 -9.143 1.00 85.75 82 ALA A CA 1
ATOM 590 C C . ALA A 1 82 ? -7.542 -0.907 -9.484 1.00 85.75 82 ALA A C 1
ATOM 592 O O . ALA A 1 82 ? -6.493 -0.763 -10.110 1.00 85.75 82 ALA A O 1
ATOM 593 N N . SER A 1 83 ? -7.975 -2.099 -9.043 1.00 77.12 83 SER A N 1
ATOM 594 C CA . SER A 1 83 ? -7.403 -3.405 -9.442 1.00 77.12 83 SER A CA 1
ATOM 595 C C . SER A 1 83 ? -7.974 -3.892 -10.765 1.00 77.12 83 SER A C 1
ATOM 597 O O . SER A 1 83 ? -7.212 -4.554 -11.500 1.00 77.12 83 SER A O 1
#

Sequence (83 aa):
MPVWMTILLGLITAIGPLATDMYLPAFPAVDRDLGGGPGSAQITLAAWFAGLAVGQFSQGPLSDRLGRRVPLLGGMALFSAAS

InterPro domains:
  IPR011701 Major facilitator superfamily [PF07690] (10-82)
  IPR020846 Major facilitator superfamily domain [PS50850] (5-83)
  IPR036259 MFS transporter superfamily [SSF103473] (3-83)